Protein AF-A0A9W6ZAI2-F1 (afdb_monomer_lite)

Structure (mmCIF, N/CA/C/O backbone):
data_AF-A0A9W6ZAI2-F1
#
_entry.id   AF-A0A9W6ZAI2-F1
#
loop_
_atom_site.group_PDB
_atom_site.id
_atom_site.type_symbol
_atom_site.label_atom_id
_atom_site.label_alt_id
_atom_site.label_comp_id
_atom_site.label_asym_id
_atom_site.label_e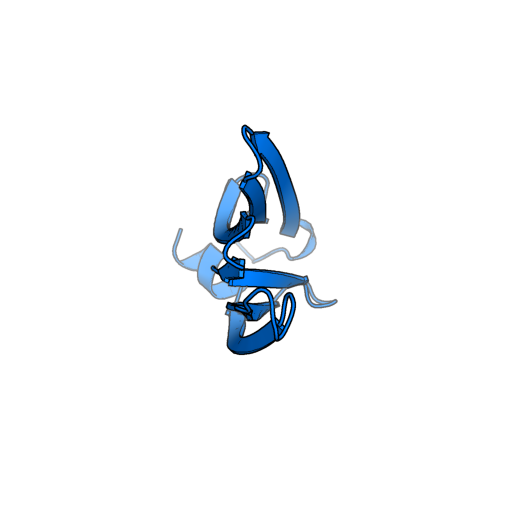ntity_id
_atom_site.label_seq_id
_atom_site.pdbx_PDB_ins_code
_atom_site.Cartn_x
_atom_site.Cartn_y
_atom_site.Cartn_z
_atom_site.occupancy
_atom_site.B_iso_or_equiv
_atom_site.auth_seq_id
_atom_site.auth_comp_id
_atom_site.auth_asym_id
_atom_site.auth_atom_id
_atom_site.pdbx_PDB_model_num
ATOM 1 N N . MET A 1 1 ? -9.659 3.306 28.723 1.00 61.62 1 MET A N 1
ATOM 2 C CA . MET A 1 1 ? -10.692 2.635 27.899 1.00 61.62 1 MET A CA 1
ATOM 3 C C . MET A 1 1 ? -10.082 1.360 27.342 1.00 61.62 1 MET A C 1
ATOM 5 O O . MET A 1 1 ? -8.885 1.370 27.091 1.00 61.62 1 MET A O 1
ATOM 9 N N . ALA A 1 2 ? -10.846 0.274 27.218 1.00 82.31 2 ALA A N 1
ATOM 10 C CA . ALA A 1 2 ? -10.352 -0.943 26.572 1.00 82.31 2 ALA A CA 1
ATOM 11 C C . ALA A 1 2 ? -10.258 -0.726 25.051 1.00 82.31 2 ALA A C 1
ATOM 13 O O . ALA A 1 2 ? -11.083 -0.006 24.489 1.00 82.31 2 ALA A O 1
ATOM 14 N N . PHE A 1 3 ? -9.252 -1.317 24.407 1.00 86.88 3 PHE A N 1
ATOM 15 C CA . PHE A 1 3 ? -9.112 -1.321 22.951 1.00 86.88 3 PHE A CA 1
ATOM 16 C C . PHE A 1 3 ? -10.234 -2.160 22.325 1.00 86.88 3 PHE A C 1
ATOM 18 O O . PHE A 1 3 ? -10.392 -3.327 22.690 1.00 86.88 3 PHE A O 1
ATOM 25 N N . ASP A 1 4 ? -10.997 -1.578 21.396 1.00 92.19 4 ASP A N 1
ATOM 26 C CA . ASP A 1 4 ? -12.044 -2.282 20.646 1.00 92.19 4 ASP A CA 1
ATOM 27 C C . ASP A 1 4 ? -11.660 -2.420 19.159 1.00 92.19 4 ASP A C 1
ATOM 29 O O . ASP A 1 4 ? -11.796 -1.462 18.390 1.00 92.19 4 ASP A O 1
ATOM 33 N N . PRO A 1 5 ? -11.211 -3.607 18.707 1.00 91.06 5 PRO A N 1
ATOM 34 C CA . PRO A 1 5 ? -10.830 -3.823 17.315 1.00 91.06 5 PRO A CA 1
ATOM 35 C C . PRO A 1 5 ? -11.969 -3.560 16.318 1.00 91.06 5 PRO A C 1
ATOM 37 O O . PRO A 1 5 ? -11.700 -3.278 15.150 1.00 91.06 5 PRO A O 1
ATOM 40 N N . ALA A 1 6 ? -13.240 -3.626 16.736 1.00 93.12 6 ALA A N 1
ATOM 41 C CA . ALA A 1 6 ? -14.373 -3.381 15.845 1.00 93.12 6 ALA A CA 1
ATOM 42 C C . ALA A 1 6 ? -14.350 -1.965 15.247 1.00 93.12 6 ALA A C 1
ATOM 44 O O . ALA A 1 6 ? -14.776 -1.788 14.106 1.00 93.12 6 ALA A O 1
ATOM 45 N N . LEU A 1 7 ? -13.768 -1.003 15.971 1.00 93.88 7 LEU A N 1
ATOM 46 C CA . LEU A 1 7 ? -13.655 0.405 15.586 1.00 93.88 7 LEU A CA 1
ATOM 47 C C . LEU A 1 7 ? -12.475 0.703 14.647 1.00 93.88 7 LEU A C 1
ATOM 49 O O . LEU A 1 7 ? -12.261 1.866 14.297 1.00 93.88 7 LEU A O 1
ATOM 53 N N . ILE A 1 8 ? -11.690 -0.317 14.274 1.00 96.25 8 ILE A N 1
ATOM 54 C CA . ILE A 1 8 ? -10.581 -0.191 13.327 1.00 96.25 8 ILE A CA 1
ATOM 55 C C . ILE A 1 8 ? -11.069 -0.351 11.891 1.00 96.25 8 ILE A C 1
ATOM 57 O O . ILE A 1 8 ? -11.702 -1.353 11.527 1.00 96.25 8 ILE A O 1
ATOM 61 N N . GLU A 1 9 ? -10.670 0.613 11.067 1.00 96.12 9 GLU A N 1
ATOM 62 C CA . GLU A 1 9 ? -10.865 0.615 9.622 1.00 96.12 9 GLU A CA 1
ATOM 63 C C . GLU A 1 9 ? -9.534 0.890 8.916 1.00 96.12 9 GLU A C 1
ATOM 65 O O . GLU A 1 9 ? -8.760 1.749 9.340 1.00 96.12 9 GLU A O 1
ATOM 70 N N . LEU A 1 10 ? -9.291 0.169 7.821 1.00 96.62 10 LEU A N 1
ATOM 71 C CA . LEU A 1 10 ? -8.216 0.444 6.873 1.00 96.62 10 LEU A CA 1
ATOM 72 C C . LEU A 1 10 ? -8.848 0.979 5.587 1.00 96.62 10 LEU A C 1
ATOM 74 O O . LEU A 1 10 ? -9.710 0.320 5.006 1.00 96.62 10 LEU A O 1
ATOM 78 N N . LYS A 1 11 ? -8.422 2.164 5.155 1.00 96.81 11 LYS A N 1
ATOM 79 C CA . LYS A 1 11 ? -8.896 2.838 3.940 1.00 96.81 11 LYS A CA 1
ATOM 80 C C . LYS A 1 11 ? -7.740 3.060 2.978 1.00 96.81 11 LYS A C 1
ATOM 82 O O . LYS A 1 11 ? -6.588 3.179 3.400 1.00 96.81 11 LYS A O 1
ATOM 87 N N . TRP A 1 12 ? -8.074 3.145 1.695 1.00 95.25 12 TRP A N 1
ATOM 88 C CA . TRP A 1 12 ? -7.129 3.493 0.643 1.00 95.25 12 TRP A CA 1
ATOM 89 C C . TRP A 1 12 ? -7.634 4.690 -0.146 1.00 95.25 12 TRP A C 1
ATOM 91 O O . TRP A 1 12 ? -8.803 4.746 -0.522 1.00 95.25 12 TRP A O 1
ATOM 101 N N . GLU A 1 13 ? -6.717 5.599 -0.436 1.00 96.69 13 GLU A N 1
ATOM 102 C CA . GLU A 1 13 ? -6.895 6.698 -1.375 1.00 96.69 13 GLU A CA 1
ATOM 103 C C . GLU A 1 13 ? -5.898 6.485 -2.512 1.00 96.69 13 GLU A C 1
ATOM 105 O O . GLU A 1 13 ? -4.725 6.192 -2.264 1.00 96.69 13 GLU A O 1
ATOM 110 N N . ASN A 1 14 ? -6.363 6.600 -3.754 1.00 95.25 14 ASN A N 1
ATOM 111 C CA . ASN A 1 14 ? -5.516 6.480 -4.933 1.00 95.25 14 ASN A CA 1
ATOM 112 C C . ASN A 1 14 ? -5.764 7.679 -5.841 1.00 95.25 14 ASN A C 1
ATOM 114 O O . ASN A 1 14 ? -6.910 8.091 -6.028 1.00 95.25 14 ASN A O 1
ATOM 118 N N . HIS A 1 15 ? -4.692 8.205 -6.415 1.00 94.44 15 HIS A N 1
ATOM 119 C CA . HIS A 1 15 ? -4.740 9.263 -7.408 1.00 94.44 15 HIS A CA 1
ATOM 120 C C . HIS A 1 15 ? -3.715 8.961 -8.494 1.00 94.44 15 HIS A C 1
ATOM 122 O O . HIS A 1 15 ? -2.636 8.456 -8.195 1.00 94.44 15 HIS A O 1
ATOM 128 N N . SER A 1 16 ? -4.050 9.250 -9.743 1.00 94.00 16 SER A N 1
ATOM 129 C CA . SER A 1 16 ? -3.117 9.110 -10.853 1.00 94.00 16 SER A CA 1
ATOM 130 C C . SER A 1 16 ? -3.332 10.218 -11.861 1.00 94.00 16 SER A C 1
ATOM 132 O O . SER A 1 16 ? -4.479 10.586 -12.130 1.00 94.00 16 S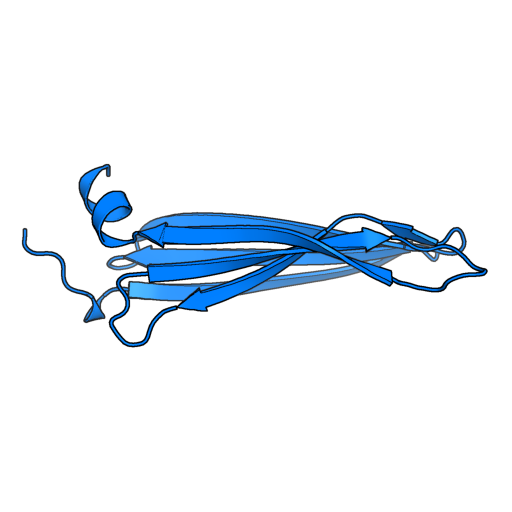ER A O 1
ATOM 134 N N . GLU A 1 17 ? -2.243 10.671 -12.455 1.00 96.19 17 GLU A N 1
ATOM 135 C CA . GLU A 1 17 ? -2.215 11.750 -13.428 1.00 96.19 17 GLU A CA 1
ATOM 136 C C . GLU A 1 17 ? -1.430 11.306 -14.664 1.00 96.19 17 GLU A C 1
ATOM 138 O O . GLU A 1 17 ? -0.486 10.523 -14.568 1.00 96.19 17 GLU A O 1
ATOM 143 N N . ASN A 1 18 ? -1.872 11.766 -15.833 1.00 93.69 18 ASN A N 1
ATOM 144 C CA . ASN A 1 18 ? -1.113 11.670 -17.073 1.00 93.69 18 ASN A CA 1
ATOM 145 C C . ASN A 1 18 ? -0.934 13.096 -17.579 1.00 93.69 18 ASN A C 1
ATOM 147 O O . ASN A 1 18 ? -1.944 13.750 -17.849 1.00 93.69 18 ASN A O 1
ATOM 151 N N . ASP A 1 19 ? 0.305 13.545 -17.738 1.00 92.38 19 ASP A N 1
ATOM 152 C CA . ASP A 1 19 ? 0.602 14.870 -18.276 1.00 92.38 19 ASP A CA 1
ATOM 153 C C . ASP A 1 19 ? 1.870 14.837 -19.131 1.00 92.38 19 ASP A C 1
ATOM 155 O O . ASP A 1 19 ? 2.854 14.216 -18.761 1.00 92.38 19 ASP A O 1
ATOM 159 N N . GLU A 1 20 ? 1.819 15.436 -20.320 1.00 91.31 20 GLU A N 1
ATOM 160 C CA . GLU A 1 20 ? 2.939 15.555 -21.277 1.00 91.31 20 GLU A CA 1
ATOM 161 C C . GLU A 1 20 ? 3.811 14.292 -21.529 1.00 91.31 20 GLU A C 1
ATOM 163 O O . GLU A 1 20 ? 4.949 14.389 -21.985 1.00 91.31 20 GLU A O 1
ATOM 168 N N . GLY A 1 21 ? 3.271 13.082 -21.330 1.00 88.06 21 GLY A N 1
ATOM 169 C CA . GLY A 1 21 ? 4.009 11.818 -21.503 1.00 88.06 21 GLY A CA 1
ATOM 170 C C . GLY A 1 21 ? 4.650 11.270 -20.223 1.00 88.06 21 GLY A C 1
ATOM 171 O O . GLY A 1 21 ? 5.287 10.213 -20.270 1.00 88.06 21 GLY A O 1
ATOM 172 N N . ASP A 1 22 ? 4.423 11.945 -19.101 1.00 93.00 22 ASP A N 1
ATOM 173 C CA . ASP A 1 22 ? 4.657 11.466 -17.750 1.00 93.00 22 ASP A CA 1
ATOM 174 C C . ASP A 1 22 ? 3.358 10.861 -17.180 1.00 93.00 22 ASP A C 1
ATOM 176 O O . ASP A 1 22 ? 2.242 11.332 -17.421 1.00 93.00 22 ASP A O 1
ATOM 180 N N . PHE A 1 23 ? 3.506 9.770 -16.434 1.00 95.19 23 PHE A N 1
ATOM 181 C CA . PHE A 1 23 ? 2.442 9.127 -15.676 1.00 95.19 23 PHE A CA 1
ATOM 182 C C . PHE A 1 23 ? 2.848 9.021 -14.215 1.00 95.19 23 PHE A C 1
ATOM 184 O O . PHE A 1 23 ? 3.838 8.361 -13.886 1.00 95.19 23 PHE A O 1
ATOM 191 N N . ASP A 1 24 ? 2.015 9.582 -13.350 1.00 96.31 24 ASP A N 1
ATOM 192 C CA . ASP A 1 24 ? 2.203 9.572 -11.911 1.00 96.31 24 ASP A CA 1
ATOM 193 C C . ASP A 1 24 ? 1.079 8.794 -11.233 1.00 96.31 24 ASP A C 1
ATOM 195 O O . ASP A 1 24 ? -0.097 8.902 -11.577 1.00 96.31 24 ASP A O 1
ATOM 199 N N . SER A 1 25 ? 1.441 7.996 -10.234 1.00 96.94 25 SER A N 1
ATOM 200 C CA . SER A 1 25 ? 0.516 7.210 -9.425 1.00 96.94 25 SER A CA 1
ATOM 201 C C . SER A 1 25 ? 0.852 7.382 -7.954 1.00 96.94 25 SER A C 1
ATOM 203 O O . SER A 1 25 ? 1.980 7.145 -7.523 1.00 96.94 25 SER A O 1
ATOM 205 N N . TYR A 1 26 ? -0.151 7.761 -7.175 1.00 97.44 26 TYR A N 1
ATOM 206 C CA . TYR A 1 26 ? -0.083 7.996 -5.744 1.00 97.44 26 TYR A CA 1
ATOM 207 C C . TYR A 1 26 ? -1.047 7.056 -5.039 1.00 97.44 26 TYR A C 1
ATOM 209 O O . TYR A 1 26 ? -2.218 6.933 -5.407 1.00 97.44 26 TYR A O 1
ATOM 217 N N . ARG A 1 27 ? -0.568 6.435 -3.965 1.00 97.38 27 ARG A N 1
ATOM 218 C CA . ARG A 1 27 ? -1.381 5.591 -3.095 1.00 97.38 27 ARG A CA 1
ATOM 219 C C . ARG A 1 27 ? -1.154 5.980 -1.653 1.00 97.38 27 ARG A C 1
ATOM 221 O O . ARG A 1 27 ? -0.013 6.113 -1.220 1.00 97.38 27 ARG A O 1
ATOM 228 N N . THR A 1 28 ? -2.239 6.082 -0.899 1.00 98.19 28 THR A N 1
ATOM 229 C CA . THR A 1 28 ? -2.211 6.331 0.539 1.00 98.19 28 THR A CA 1
ATOM 230 C C . THR A 1 28 ? -3.065 5.298 1.267 1.00 98.19 28 THR A C 1
ATOM 232 O O . THR A 1 28 ? -4.227 5.095 0.926 1.00 98.19 28 THR A O 1
ATOM 235 N N . SER A 1 29 ? -2.489 4.635 2.268 1.00 97.94 29 SER A N 1
ATOM 236 C CA . SER A 1 29 ? -3.198 3.763 3.208 1.00 97.94 29 SER A CA 1
ATOM 237 C C . SER A 1 29 ? -3.375 4.483 4.539 1.00 97.94 29 SER A C 1
ATOM 239 O O . SER A 1 29 ? -2.411 5.028 5.079 1.00 97.94 29 SER A O 1
ATOM 241 N N . ILE A 1 30 ? -4.591 4.463 5.079 1.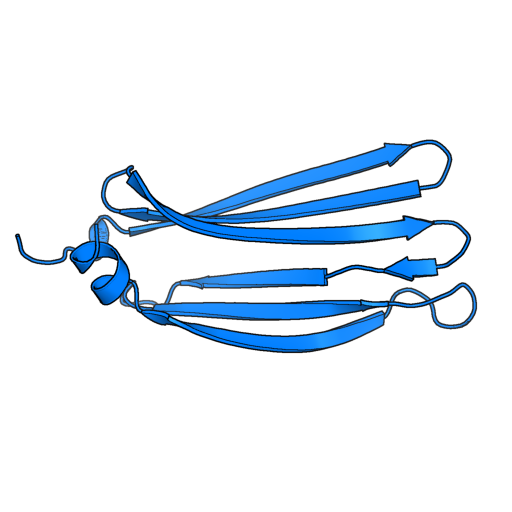00 97.81 30 ILE A N 1
ATOM 242 C CA . ILE A 1 30 ? -4.955 5.164 6.316 1.00 97.81 30 ILE A CA 1
ATOM 243 C C . ILE A 1 30 ? -5.621 4.174 7.263 1.00 97.81 30 ILE A C 1
ATOM 245 O O . ILE A 1 30 ? -6.571 3.492 6.878 1.00 97.81 30 ILE A O 1
ATOM 249 N N . ILE A 1 31 ? -5.143 4.114 8.505 1.00 96.62 31 ILE A N 1
ATOM 250 C CA . ILE A 1 31 ? -5.817 3.392 9.585 1.00 96.62 31 ILE A CA 1
ATOM 251 C C . ILE A 1 31 ? -6.529 4.414 10.459 1.00 96.62 31 ILE A C 1
ATOM 253 O O . ILE A 1 31 ? -5.912 5.354 10.972 1.00 96.62 31 ILE A O 1
ATOM 257 N N . THR A 1 32 ? -7.820 4.190 10.676 1.00 95.69 32 THR A N 1
ATOM 258 C CA . THR A 1 32 ? -8.616 4.971 11.619 1.00 95.69 32 THR A CA 1
ATOM 259 C C . 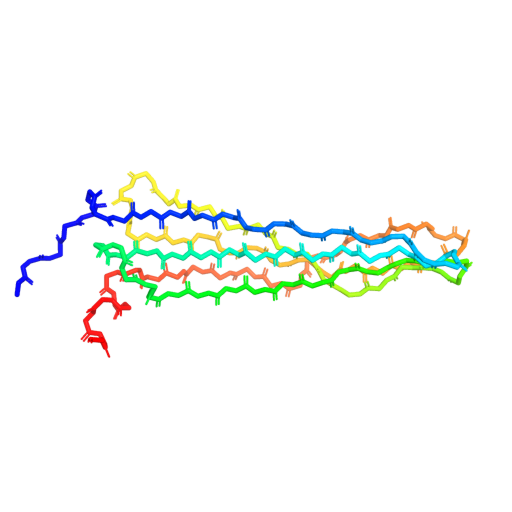THR A 1 32 ? -9.084 4.116 12.789 1.00 95.69 32 THR A C 1
ATOM 261 O O . THR A 1 32 ? -9.453 2.959 12.595 1.00 95.69 32 THR A O 1
ATOM 264 N N . TYR A 1 33 ? -9.117 4.706 13.983 1.00 94.50 33 TYR A N 1
ATOM 265 C CA . TYR A 1 33 ? -9.767 4.160 15.174 1.00 94.50 33 TYR A CA 1
ATOM 266 C C . TYR A 1 33 ? -10.860 5.124 15.619 1.00 94.50 33 TYR A C 1
ATOM 268 O O . TYR A 1 33 ? -10.567 6.283 15.916 1.00 94.50 33 TYR A O 1
ATOM 276 N N . ASN A 1 34 ? -12.114 4.664 15.641 1.00 93.50 34 ASN A N 1
ATOM 277 C CA . ASN A 1 34 ? -13.265 5.507 15.989 1.00 93.50 34 ASN A CA 1
ATOM 278 C C . ASN A 1 34 ? -13.295 6.816 15.164 1.00 93.50 34 ASN A C 1
ATOM 280 O O . ASN A 1 34 ? -13.361 7.918 15.708 1.00 93.50 34 ASN A O 1
ATOM 284 N N . SER A 1 35 ? -13.139 6.685 13.842 1.00 92.62 35 SER A N 1
ATOM 285 C CA . SER A 1 35 ? -13.075 7.789 12.866 1.00 92.62 35 SER A CA 1
ATOM 286 C C . SER A 1 35 ? -11.904 8.775 13.012 1.00 92.62 35 SER A C 1
ATOM 288 O O . SER A 1 35 ? -11.814 9.720 12.231 1.00 92.62 35 SER A O 1
ATOM 290 N N . LYS A 1 36 ? -10.974 8.562 13.952 1.00 92.94 36 LYS A N 1
ATOM 291 C CA . LYS A 1 36 ? -9.732 9.339 14.075 1.00 92.94 36 LYS A CA 1
ATOM 292 C C . LYS A 1 36 ? -8.602 8.624 13.341 1.00 92.94 36 LYS A C 1
ATOM 294 O O . LYS A 1 36 ? -8.377 7.438 13.570 1.00 92.94 36 LYS A O 1
ATOM 299 N N . GLU A 1 37 ? -7.877 9.338 12.486 1.00 95.31 37 GLU A N 1
ATOM 300 C CA . GLU A 1 37 ? -6.641 8.831 11.884 1.00 95.31 37 GLU A CA 1
ATOM 301 C C . GLU A 1 37 ? -5.600 8.559 12.977 1.00 95.31 37 GLU A C 1
ATOM 303 O O . GLU A 1 37 ? -5.284 9.437 13.779 1.00 95.31 37 GLU A O 1
ATOM 308 N N . ILE A 1 38 ? -5.090 7.328 13.013 1.00 95.19 38 ILE A N 1
ATOM 309 C CA . ILE A 1 38 ? -4.033 6.906 13.946 1.00 95.19 38 ILE A CA 1
ATOM 310 C C . ILE A 1 38 ? -2.749 6.501 13.225 1.00 95.19 38 ILE A C 1
ATOM 312 O O . ILE A 1 38 ? -1.705 6.360 13.859 1.00 95.19 38 ILE A O 1
ATOM 316 N N . TRP A 1 39 ? -2.820 6.296 11.908 1.00 96.12 39 TRP A N 1
ATOM 317 C CA . TRP A 1 39 ? -1.668 5.997 11.072 1.00 96.12 39 TRP A CA 1
ATOM 318 C C . TRP A 1 39 ? -1.965 6.268 9.599 1.00 96.12 39 TRP A C 1
ATOM 320 O O . TRP A 1 39 ? -3.082 6.043 9.126 1.00 96.12 39 TRP A O 1
ATOM 330 N N . ARG A 1 40 ? -0.926 6.689 8.877 1.00 96.94 40 ARG A N 1
ATOM 331 C CA . ARG A 1 40 ? -0.942 6.979 7.445 1.00 96.94 40 ARG A CA 1
ATOM 332 C C . ARG A 1 40 ? 0.375 6.546 6.814 1.00 96.94 40 ARG A C 1
ATOM 334 O O . ARG A 1 40 ? 1.442 6.749 7.394 1.00 96.94 40 ARG A O 1
ATOM 341 N N . HIS A 1 41 ? 0.299 6.003 5.607 1.00 97.69 41 HIS A N 1
ATOM 342 C CA . HIS A 1 41 ? 1.464 5.765 4.765 1.00 97.69 41 HIS A CA 1
ATOM 343 C C . HIS A 1 41 ? 1.137 6.039 3.306 1.00 97.69 41 HIS A C 1
ATOM 345 O O . HIS A 1 41 ? 0.110 5.587 2.802 1.00 97.69 41 HIS A O 1
ATOM 351 N N . SER A 1 42 ? 2.033 6.755 2.640 1.00 97.88 42 SER A N 1
ATOM 352 C CA . SER A 1 42 ? 1.867 7.183 1.258 1.00 97.88 42 SER A CA 1
ATOM 353 C C . SER A 1 42 ? 3.094 6.803 0.446 1.00 97.88 42 SER A C 1
ATOM 355 O O . SER A 1 42 ? 4.222 6.946 0.916 1.00 97.88 42 SER A O 1
ATOM 357 N N . THR A 1 43 ? 2.864 6.341 -0.776 1.00 98.12 43 THR A N 1
ATOM 358 C CA . THR A 1 43 ? 3.909 6.085 -1.769 1.00 98.12 43 THR A CA 1
ATOM 359 C C . THR A 1 43 ? 3.497 6.682 -3.101 1.00 98.12 43 THR A C 1
ATOM 361 O O . THR A 1 43 ? 2.302 6.788 -3.394 1.00 98.12 43 THR A O 1
ATOM 364 N N . SER A 1 44 ? 4.485 7.018 -3.920 1.00 97.81 44 SER A N 1
ATOM 365 C CA . SER A 1 44 ? 4.278 7.412 -5.305 1.00 97.81 44 SER A CA 1
ATOM 366 C C . SER A 1 44 ? 5.202 6.637 -6.229 1.00 97.81 44 SER A C 1
ATOM 368 O O . SER A 1 44 ? 6.351 6.343 -5.884 1.00 97.81 44 SER A O 1
ATOM 370 N N . SER A 1 45 ? 4.694 6.323 -7.412 1.00 97.88 45 SER A N 1
ATOM 371 C CA . SER A 1 45 ? 5.466 5.760 -8.508 1.00 97.88 45 SER A CA 1
ATOM 372 C C . SER A 1 45 ? 5.191 6.545 -9.774 1.00 97.88 45 SER A C 1
ATOM 374 O O . SER A 1 45 ? 4.063 6.977 -9.996 1.00 97.88 45 SER A O 1
ATOM 376 N N . HIS A 1 46 ? 6.210 6.655 -10.603 1.00 97.38 46 HIS A N 1
ATOM 377 C CA . HIS A 1 46 ? 6.244 7.537 -11.752 1.00 97.38 46 HIS A CA 1
ATOM 378 C C . HIS A 1 46 ? 6.753 6.750 -12.955 1.00 97.38 46 HIS A C 1
ATOM 380 O O . HIS A 1 46 ? 7.499 5.775 -12.791 1.00 97.38 46 HIS A O 1
ATOM 386 N N . SER A 1 47 ? 6.367 7.152 -14.157 1.00 96.75 47 SER A N 1
ATOM 387 C CA . SER A 1 47 ? 6.955 6.627 -15.383 1.00 96.75 47 SER A CA 1
ATOM 388 C C . SER A 1 47 ? 6.834 7.590 -16.546 1.00 96.75 47 SER A C 1
ATOM 390 O O . SER A 1 47 ? 5.818 8.260 -16.676 1.00 96.75 47 SER A O 1
ATOM 392 N N . ASN A 1 48 ? 7.823 7.579 -17.430 1.00 95.44 48 ASN A N 1
ATOM 393 C CA . ASN A 1 48 ? 7.806 8.321 -18.680 1.00 95.44 48 ASN A CA 1
ATOM 394 C C . ASN A 1 48 ? 8.646 7.636 -19.761 1.00 95.44 48 ASN A C 1
ATOM 396 O O . ASN A 1 48 ? 9.025 6.471 -19.624 1.00 95.44 48 ASN A O 1
ATOM 400 N N . ILE A 1 49 ? 8.964 8.361 -20.840 1.00 94.69 49 ILE A N 1
ATOM 401 C CA . ILE A 1 49 ? 9.781 7.840 -21.946 1.00 94.69 49 ILE A CA 1
ATOM 402 C C . ILE A 1 49 ? 11.166 7.337 -21.503 1.00 94.69 49 ILE A C 1
ATOM 404 O O . ILE A 1 49 ? 11.752 6.500 -22.182 1.00 94.69 49 ILE A O 1
ATOM 408 N N . GLY A 1 50 ? 11.698 7.829 -20.381 1.00 93.25 50 GLY A N 1
ATOM 409 C CA . GLY A 1 50 ? 12.991 7.420 -19.838 1.00 93.25 50 GLY A CA 1
ATOM 410 C C . GLY A 1 50 ? 12.941 6.161 -18.972 1.00 93.25 50 GLY A C 1
ATOM 411 O O . GLY A 1 50 ? 13.971 5.510 -18.805 1.00 93.25 50 GLY A O 1
ATOM 412 N N . GLY A 1 51 ? 11.775 5.791 -18.438 1.00 96.19 51 GLY A N 1
ATOM 413 C CA . GLY A 1 51 ? 11.653 4.661 -17.522 1.00 96.19 51 GLY A CA 1
ATOM 414 C C . GLY A 1 51 ? 10.636 4.870 -16.411 1.00 96.19 51 GLY A C 1
ATOM 415 O O . GLY A 1 51 ? 9.751 5.709 -16.522 1.00 96.19 51 GLY A O 1
ATOM 416 N N . ALA A 1 52 ? 10.764 4.095 -15.335 1.00 97.75 52 ALA A N 1
ATOM 417 C CA . ALA A 1 52 ? 9.902 4.160 -14.157 1.00 97.75 52 ALA A CA 1
ATOM 418 C C . ALA A 1 52 ? 10.728 4.286 -12.871 1.00 97.75 52 ALA A C 1
ATOM 420 O O . ALA A 1 52 ? 11.830 3.748 -12.780 1.00 97.75 52 ALA A O 1
ATOM 421 N N . TRP A 1 53 ? 10.198 4.982 -11.865 1.00 97.75 53 TRP A N 1
ATOM 422 C CA . TRP A 1 53 ? 10.854 5.156 -10.564 1.00 97.75 53 TRP A CA 1
ATOM 423 C C . TRP A 1 53 ? 9.844 5.348 -9.425 1.00 97.75 53 TRP A C 1
ATOM 425 O O . TRP A 1 53 ? 8.656 5.576 -9.650 1.00 97.75 53 TRP A O 1
ATOM 435 N N . GLY A 1 54 ? 10.320 5.270 -8.181 1.00 97.88 54 GLY A N 1
ATOM 436 C CA . GLY A 1 54 ? 9.531 5.528 -6.975 1.00 97.88 54 GLY A CA 1
ATOM 437 C C . GLY A 1 54 ? 9.278 4.268 -6.154 1.00 97.88 54 GLY A C 1
ATOM 438 O O . GLY A 1 54 ? 10.141 3.398 -6.044 1.00 97.88 54 GLY A O 1
ATOM 439 N N . SER A 1 55 ? 8.104 4.179 -5.535 1.00 98.19 55 SER A N 1
ATOM 440 C CA . SER A 1 55 ? 7.710 3.050 -4.694 1.00 98.19 55 SER A CA 1
ATOM 441 C C . SER A 1 55 ? 6.205 2.814 -4.721 1.00 98.19 55 SER A C 1
ATOM 443 O O . SER A 1 55 ? 5.403 3.716 -4.962 1.00 98.19 55 SER A O 1
ATOM 445 N N . GLU A 1 56 ? 5.816 1.586 -4.424 1.00 97.81 56 GLU A N 1
ATOM 446 C CA . GLU A 1 56 ? 4.432 1.199 -4.192 1.00 97.81 56 GLU A CA 1
ATOM 447 C C . GLU A 1 56 ? 4.329 0.477 -2.860 1.00 97.81 56 GLU A C 1
ATOM 449 O O . GLU A 1 56 ? 5.303 -0.094 -2.365 1.00 97.81 56 GLU A O 1
ATOM 454 N N . HIS A 1 57 ? 3.129 0.449 -2.289 1.00 98.19 57 HIS A N 1
ATOM 455 C CA . HIS A 1 57 ? 2.881 -0.354 -1.106 1.00 98.19 57 HIS A CA 1
ATOM 456 C C . HIS A 1 57 ? 1.532 -1.064 -1.136 1.00 98.19 57 HIS A C 1
ATOM 458 O O . HIS A 1 57 ? 0.578 -0.657 -1.807 1.00 98.19 57 HIS A O 1
ATOM 464 N N . THR A 1 58 ? 1.447 -2.106 -0.317 1.00 97.50 58 THR A N 1
ATOM 465 C CA . THR A 1 58 ? 0.203 -2.759 0.082 1.00 97.50 58 THR A CA 1
ATOM 466 C C . THR A 1 58 ? 0.120 -2.782 1.599 1.00 97.50 58 THR A C 1
ATOM 468 O O . THR A 1 58 ? 1.087 -3.154 2.265 1.00 97.50 58 THR A O 1
ATOM 471 N N . ALA A 1 59 ? -1.039 -2.425 2.141 1.00 97.56 59 ALA A N 1
ATOM 472 C CA . ALA A 1 59 ? -1.352 -2.569 3.556 1.00 97.56 59 ALA A CA 1
ATOM 473 C C . ALA A 1 59 ? -2.486 -3.584 3.711 1.00 97.56 59 ALA A C 1
ATOM 475 O O . ALA A 1 59 ? -3.529 -3.442 3.068 1.00 97.56 59 ALA A O 1
ATOM 476 N N . VAL A 1 60 ? -2.283 -4.595 4.554 1.00 97.31 60 VAL A N 1
ATOM 477 C CA . VAL A 1 60 ? -3.273 -5.643 4.828 1.00 97.31 60 VAL A CA 1
ATOM 478 C C . VAL A 1 60 ? -3.543 -5.698 6.323 1.00 97.31 60 VAL A C 1
ATOM 480 O O . VAL A 1 60 ? -2.630 -5.916 7.118 1.00 97.31 60 VAL A O 1
ATOM 483 N N . LEU A 1 61 ? -4.804 -5.496 6.701 1.00 96.38 61 LEU A N 1
ATOM 484 C CA . LEU A 1 61 ? -5.268 -5.612 8.080 1.00 96.38 61 LEU A CA 1
ATOM 485 C C . LEU A 1 61 ? -5.431 -7.092 8.451 1.00 96.38 61 LEU A C 1
ATOM 487 O O . LEU A 1 61 ? -6.034 -7.860 7.700 1.00 96.38 61 LEU A O 1
ATOM 491 N N . SER A 1 62 ? -4.901 -7.496 9.605 1.00 96.44 62 SER A N 1
ATOM 492 C CA . SER A 1 62 ? -5.086 -8.848 10.135 1.00 96.44 62 SER A CA 1
ATOM 493 C C . SER A 1 62 ? -6.552 -9.120 10.492 1.00 96.44 62 SER A C 1
ATOM 495 O O . SER A 1 62 ? -7.322 -8.204 10.775 1.00 96.44 62 SER A O 1
ATOM 497 N N . ALA A 1 63 ? -6.944 -10.398 10.527 1.00 94.56 63 ALA A N 1
ATOM 498 C CA . ALA A 1 63 ? -8.324 -10.797 10.827 1.00 94.56 63 ALA A CA 1
ATOM 499 C C . ALA A 1 63 ? -8.804 -10.340 12.219 1.00 94.56 63 ALA A C 1
ATOM 501 O O . ALA A 1 63 ? -9.974 -10.016 12.396 1.00 94.56 63 ALA A O 1
ATOM 502 N N . ASP A 1 64 ? -7.895 -10.272 13.195 1.00 94.31 64 ASP A N 1
ATOM 503 C CA . ASP A 1 64 ? -8.168 -9.765 14.545 1.00 94.31 64 ASP A CA 1
ATOM 504 C C . ASP A 1 64 ? -8.115 -8.229 14.648 1.00 94.31 64 ASP A C 1
ATOM 506 O O . ASP A 1 64 ? -8.333 -7.679 15.728 1.00 94.31 64 ASP A O 1
ATOM 510 N N . LYS A 1 65 ? -7.813 -7.543 13.537 1.00 94.19 65 LYS A N 1
ATOM 511 C CA . LYS A 1 65 ? -7.647 -6.091 13.420 1.00 94.19 65 LYS A CA 1
ATOM 512 C C . LYS A 1 65 ? -6.640 -5.484 14.406 1.00 94.19 65 LYS A C 1
ATOM 514 O O . LYS A 1 65 ? -6.753 -4.312 14.762 1.00 94.19 65 LYS A O 1
ATOM 519 N N . LYS A 1 66 ? -5.647 -6.256 14.856 1.00 93.44 66 LYS A N 1
ATOM 520 C CA . LYS A 1 66 ? -4.588 -5.773 15.761 1.00 93.44 66 LYS A CA 1
ATOM 521 C C . LYS A 1 66 ? -3.312 -5.380 15.038 1.00 93.44 66 LYS A C 1
ATOM 523 O O . LYS A 1 66 ? -2.525 -4.597 15.573 1.00 93.44 66 LYS A O 1
ATOM 528 N N . LEU A 1 67 ? -3.092 -5.933 13.850 1.00 95.75 67 LEU A N 1
ATOM 529 C CA . LEU A 1 67 ? -1.863 -5.774 13.091 1.00 95.75 67 LEU A CA 1
ATOM 530 C C . LEU A 1 67 ? -2.165 -5.310 11.668 1.00 95.75 67 LEU A C 1
ATOM 532 O O . LEU A 1 67 ? -3.145 -5.733 11.058 1.00 95.75 67 LEU A O 1
ATOM 536 N N . VAL A 1 68 ? -1.275 -4.494 11.111 1.00 97.38 68 VAL A N 1
ATOM 537 C CA . VAL A 1 68 ? -1.208 -4.270 9.663 1.00 97.38 68 VAL A CA 1
ATOM 538 C C . VAL A 1 68 ? 0.119 -4.780 9.140 1.00 97.38 68 VAL A C 1
ATOM 540 O O . VAL A 1 68 ? 1.173 -4.399 9.648 1.00 97.38 68 VAL A O 1
ATOM 543 N N . LEU A 1 69 ? 0.061 -5.621 8.111 1.00 97.94 69 LEU A N 1
ATOM 544 C CA . LEU A 1 69 ? 1.222 -5.967 7.307 1.00 97.94 69 LEU A CA 1
ATOM 545 C C . LEU A 1 69 ? 1.365 -4.928 6.195 1.00 97.94 69 LEU A C 1
ATOM 547 O O . LEU A 1 69 ? 0.547 -4.876 5.275 1.00 97.94 69 LEU A O 1
ATOM 551 N N . LEU A 1 70 ? 2.398 -4.100 6.300 1.00 97.94 70 LEU A N 1
ATOM 552 C CA . LEU A 1 70 ? 2.817 -3.168 5.265 1.00 97.94 70 LEU A CA 1
ATOM 553 C C . LEU A 1 70 ? 3.939 -3.812 4.454 1.00 97.94 70 LEU A C 1
ATOM 555 O O . LEU A 1 70 ? 4.969 -4.185 5.010 1.00 97.94 70 LEU A O 1
ATOM 559 N N . THR A 1 71 ? 3.758 -3.903 3.143 1.00 98.38 71 THR A N 1
ATOM 560 C CA . THR A 1 71 ? 4.810 -4.305 2.201 1.00 98.38 71 THR A CA 1
ATOM 561 C C . THR A 1 71 ? 5.058 -3.151 1.248 1.00 98.38 71 THR A C 1
ATOM 563 O O . THR A 1 71 ? 4.097 -2.623 0.691 1.00 98.38 71 THR A O 1
ATOM 566 N N . VAL A 1 72 ? 6.320 -2.762 1.079 1.00 98.19 72 VAL A N 1
ATOM 567 C CA . VAL A 1 72 ? 6.754 -1.703 0.164 1.00 98.19 72 VAL A CA 1
ATOM 568 C C . VAL A 1 72 ? 7.686 -2.315 -0.872 1.00 98.19 72 VAL A C 1
ATOM 570 O O . VAL A 1 72 ? 8.617 -3.055 -0.534 1.00 98.19 72 VAL A O 1
ATOM 573 N N . VAL A 1 73 ? 7.441 -1.987 -2.133 1.00 98.44 73 VAL A N 1
ATOM 574 C CA . VAL A 1 73 ? 8.309 -2.345 -3.250 1.00 98.44 73 VAL A CA 1
ATOM 575 C C . VAL A 1 73 ? 8.864 -1.076 -3.880 1.00 98.44 73 VAL A C 1
ATOM 577 O O . VAL A 1 73 ? 8.147 -0.087 -4.036 1.00 98.44 73 VAL A O 1
ATOM 580 N N . ALA A 1 74 ? 10.140 -1.106 -4.242 1.00 98.38 74 ALA A N 1
ATOM 581 C CA . ALA A 1 74 ? 10.730 -0.078 -5.079 1.00 98.38 74 ALA A CA 1
ATOM 582 C C . ALA A 1 74 ? 10.266 -0.304 -6.518 1.00 98.38 74 ALA A C 1
ATOM 584 O O . ALA A 1 74 ? 10.217 -1.443 -6.986 1.00 98.38 74 ALA A O 1
ATOM 585 N N . VAL A 1 75 ? 9.937 0.780 -7.210 1.00 98.19 75 VAL A N 1
ATOM 586 C CA . VAL A 1 75 ? 9.652 0.789 -8.643 1.00 98.19 75 VAL A CA 1
ATOM 587 C C . VAL A 1 75 ? 10.890 1.315 -9.349 1.00 98.19 75 VAL A C 1
ATOM 589 O O . VAL A 1 75 ? 11.442 2.345 -8.962 1.00 98.19 75 VAL A O 1
ATOM 592 N N . SER A 1 76 ? 11.323 0.612 -10.384 1.00 97.94 76 SER A N 1
ATOM 593 C CA . SER A 1 76 ? 12.432 1.018 -11.240 1.00 97.94 76 SER A CA 1
ATOM 594 C C . SER A 1 76 ? 12.195 0.556 -12.677 1.00 97.94 76 SER A C 1
ATOM 596 O O . SER A 1 76 ? 11.163 -0.047 -12.983 1.00 97.94 76 SER A O 1
ATOM 598 N N . GLY A 1 77 ? 13.146 0.840 -13.561 1.00 97.19 77 GLY A N 1
ATOM 599 C CA . GLY A 1 77 ? 13.131 0.355 -14.933 1.00 97.19 77 GLY A CA 1
ATOM 600 C C . GLY A 1 77 ? 13.391 1.450 -15.950 1.00 97.19 77 GLY A C 1
ATOM 601 O O . GLY A 1 77 ? 13.262 2.634 -15.654 1.00 97.19 77 GLY A O 1
ATOM 602 N N . ASP A 1 78 ? 13.739 1.037 -17.157 1.00 96.19 78 ASP A N 1
ATOM 603 C CA . ASP A 1 78 ? 14.002 1.895 -18.309 1.00 96.19 78 ASP A CA 1
ATOM 604 C C . ASP A 1 78 ? 13.382 1.295 -19.578 1.00 96.19 78 ASP A C 1
ATOM 606 O O . ASP A 1 78 ? 12.701 0.269 -19.542 1.00 96.19 78 ASP A O 1
ATOM 610 N N . VAL A 1 79 ? 13.631 1.918 -20.728 1.00 93.19 79 VAL A N 1
ATOM 611 C CA . VAL A 1 79 ? 13.124 1.451 -22.029 1.00 93.19 79 VAL A CA 1
ATOM 612 C C . VAL A 1 79 ? 13.572 0.035 -22.413 1.00 93.19 79 VAL A C 1
ATOM 614 O O . VAL A 1 79 ? 12.930 -0.598 -23.247 1.00 93.19 79 VAL A O 1
ATOM 617 N N . SER A 1 80 ? 14.666 -0.469 -21.838 1.00 95.12 80 SER A N 1
ATOM 618 C CA . SER A 1 80 ? 15.199 -1.803 -22.131 1.00 95.12 80 SER A CA 1
ATOM 619 C C . SER A 1 80 ? 14.649 -2.878 -21.196 1.00 95.12 80 SER A C 1
ATOM 621 O O . SER A 1 80 ? 14.486 -4.029 -21.596 1.00 95.12 80 SER A O 1
ATOM 623 N N . THR A 1 81 ? 14.346 -2.497 -19.957 1.00 95.00 81 THR A N 1
ATOM 624 C CA . THR A 1 81 ? 13.919 -3.405 -18.886 1.00 95.00 81 THR A CA 1
ATOM 625 C C . THR A 1 81 ? 12.414 -3.370 -18.633 1.00 95.00 81 THR A C 1
ATOM 627 O O . THR A 1 81 ? 11.866 -4.325 -18.083 1.00 95.00 81 THR A O 1
ATOM 630 N N . GLY A 1 82 ? 11.729 -2.308 -19.067 1.00 93.88 82 GLY A N 1
ATOM 631 C CA . GLY A 1 82 ? 10.350 -2.025 -18.682 1.00 93.88 82 GLY A CA 1
ATOM 632 C C . GLY A 1 82 ? 10.229 -1.724 -17.186 1.00 93.88 82 GLY A C 1
ATOM 633 O O . GLY A 1 82 ? 11.220 -1.656 -16.467 1.00 93.88 82 GLY A O 1
ATOM 634 N N . ARG A 1 83 ? 8.998 -1.54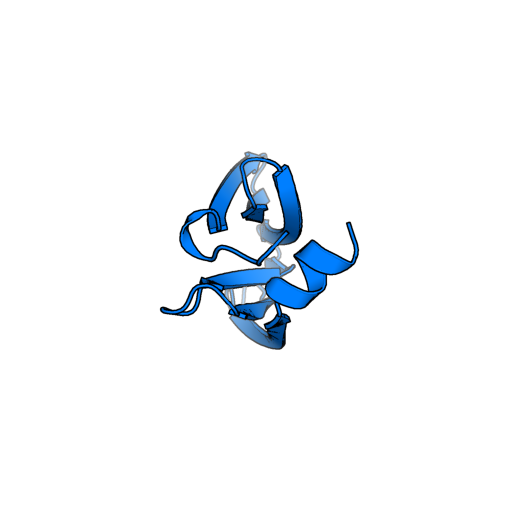7 -16.694 1.00 95.69 83 ARG A N 1
ATOM 635 C CA . ARG A 1 83 ? 8.742 -1.350 -15.258 1.00 95.69 83 ARG A CA 1
ATOM 636 C C . ARG A 1 83 ? 9.078 -2.627 -14.480 1.00 95.69 83 ARG A C 1
ATOM 638 O O . ARG A 1 83 ? 8.514 -3.685 -14.749 1.00 95.69 83 ARG A O 1
ATOM 645 N N . VAL A 1 84 ? 9.918 -2.496 -13.461 1.00 97.44 84 VAL A N 1
ATOM 646 C CA . VAL A 1 84 ? 10.327 -3.556 -12.536 1.00 97.44 84 VAL A CA 1
ATOM 647 C C . VAL A 1 84 ? 9.949 -3.157 -11.112 1.00 97.44 84 VAL A C 1
ATOM 649 O O . VAL A 1 84 ? 10.016 -1.984 -10.743 1.00 97.44 84 VAL A O 1
ATOM 652 N N . THR A 1 85 ? 9.561 -4.139 -10.300 1.00 97.44 85 THR A N 1
ATOM 653 C CA . THR A 1 85 ? 9.367 -3.961 -8.860 1.00 97.44 85 THR A CA 1
ATOM 654 C C . THR A 1 85 ? 10.292 -4.875 -8.070 1.00 97.44 85 THR A C 1
ATOM 656 O O . THR A 1 85 ? 10.477 -6.046 -8.405 1.00 97.44 85 THR A O 1
ATOM 659 N N . THR A 1 86 ? 10.893 -4.344 -7.008 1.00 98.00 86 THR A N 1
ATOM 660 C CA . THR A 1 86 ? 11.765 -5.108 -6.108 1.00 98.00 86 THR A CA 1
ATOM 661 C C . THR A 1 86 ? 11.344 -4.902 -4.663 1.00 98.00 86 THR A C 1
ATOM 663 O O . THR A 1 86 ? 10.928 -3.815 -4.268 1.00 98.00 86 THR A O 1
ATOM 666 N N . ALA A 1 87 ? 11.417 -5.962 -3.857 1.00 97.00 87 ALA A N 1
ATOM 667 C CA . ALA A 1 87 ? 11.101 -5.866 -2.438 1.00 97.00 87 ALA A CA 1
ATOM 668 C C . ALA A 1 87 ? 12.031 -4.846 -1.768 1.00 97.00 87 ALA A C 1
ATOM 670 O O . ALA A 1 87 ? 13.253 -4.972 -1.855 1.00 97.00 87 ALA A O 1
ATOM 671 N N . GLN A 1 88 ? 11.446 -3.846 -1.111 1.00 96.19 88 GLN A N 1
ATOM 672 C CA . GLN A 1 88 ? 12.192 -2.784 -0.443 1.00 96.19 88 GLN A CA 1
ATOM 673 C C . GLN A 1 88 ? 12.059 -2.892 1.074 1.00 96.19 88 GLN A C 1
ATOM 675 O O . GLN A 1 88 ? 13.054 -2.804 1.787 1.00 96.19 88 GLN A O 1
ATOM 680 N N . ASP A 1 89 ? 10.836 -3.072 1.573 1.00 96.44 89 ASP A N 1
ATOM 681 C CA . ASP A 1 89 ? 10.572 -3.103 3.008 1.00 96.44 89 ASP A CA 1
ATOM 682 C C . ASP A 1 89 ? 9.331 -3.940 3.328 1.00 96.44 89 ASP A C 1
ATOM 684 O O . ASP A 1 89 ? 8.394 -4.055 2.536 1.00 96.44 89 ASP A O 1
ATOM 688 N N . THR A 1 90 ? 9.311 -4.545 4.508 1.00 97.38 90 THR A N 1
ATOM 689 C CA . THR A 1 90 ? 8.143 -5.255 5.030 1.00 97.38 90 THR A CA 1
ATOM 690 C C . THR A 1 90 ? 8.081 -5.056 6.531 1.00 97.38 90 THR A C 1
ATOM 692 O O . THR A 1 90 ? 9.017 -5.386 7.259 1.00 97.38 90 THR A O 1
ATOM 695 N N . LYS A 1 91 ? 6.963 -4.506 7.004 1.00 95.94 91 LYS A N 1
ATOM 696 C CA . LYS A 1 91 ? 6.776 -4.106 8.397 1.00 95.94 91 LYS A CA 1
ATOM 697 C C . LYS A 1 91 ? 5.431 -4.567 8.921 1.00 95.94 91 LYS A C 1
ATOM 699 O O . LYS A 1 91 ? 4.407 -4.439 8.256 1.00 95.94 91 LYS A O 1
ATOM 704 N N . THR A 1 92 ? 5.439 -5.013 10.170 1.00 97.12 92 THR A N 1
ATOM 705 C CA . THR A 1 92 ? 4.222 -5.275 10.934 1.00 97.12 92 THR A CA 1
ATOM 706 C C . THR A 1 92 ? 3.972 -4.113 11.882 1.00 97.12 92 THR A C 1
ATOM 708 O O . THR A 1 92 ? 4.797 -3.807 12.742 1.00 97.12 92 THR A O 1
ATOM 711 N N . ILE A 1 93 ? 2.820 -3.473 11.737 1.00 95.69 93 ILE A N 1
ATOM 712 C CA . ILE A 1 93 ? 2.397 -2.334 12.545 1.00 95.69 93 ILE A CA 1
ATOM 713 C C . ILE A 1 93 ? 1.429 -2.843 13.603 1.00 95.69 93 ILE A C 1
ATOM 715 O O . ILE A 1 93 ? 0.420 -3.457 13.270 1.00 95.69 93 ILE A O 1
ATOM 719 N N . ASN A 1 94 ? 1.729 -2.586 14.876 1.00 95.25 94 ASN A N 1
ATOM 720 C CA . ASN A 1 94 ? 0.843 -2.933 15.982 1.00 95.25 94 ASN A CA 1
ATOM 721 C C . ASN A 1 94 ? -0.114 -1.769 16.270 1.00 95.25 94 ASN A C 1
ATOM 723 O O . ASN A 1 94 ? 0.307 -0.717 16.748 1.00 95.25 94 ASN A O 1
ATOM 727 N N . ILE A 1 95 ? -1.394 -1.976 15.972 1.00 92.44 95 ILE A N 1
ATOM 728 C CA . ILE A 1 95 ? -2.436 -0.949 16.032 1.00 92.44 95 ILE A CA 1
ATOM 729 C C . ILE A 1 95 ? -2.792 -0.603 17.479 1.00 92.44 95 ILE A C 1
ATOM 731 O O . ILE A 1 95 ? -2.976 0.566 17.807 1.00 92.44 95 ILE A O 1
ATOM 735 N N . GLU A 1 96 ? -2.814 -1.594 18.367 1.00 88.38 96 GLU A N 1
ATOM 736 C CA . GLU A 1 96 ? -3.098 -1.387 19.789 1.00 88.38 96 GLU A CA 1
ATOM 737 C C . GLU A 1 96 ? -2.097 -0.396 20.406 1.00 88.38 96 GLU A C 1
ATOM 739 O O . GLU A 1 96 ? -2.490 0.571 21.061 1.00 88.38 96 GLU A O 1
ATOM 744 N N . LYS A 1 97 ? -0.804 -0.538 20.084 1.00 89.38 97 LYS A N 1
ATOM 745 C CA . LYS A 1 97 ? 0.234 0.411 20.518 1.00 89.38 97 LYS A CA 1
ATOM 746 C C . LYS A 1 97 ? 0.024 1.830 19.975 1.00 89.38 97 LYS A C 1
ATOM 748 O O . LYS A 1 97 ? 0.315 2.784 20.688 1.00 89.38 97 LYS A O 1
ATOM 753 N N . LEU A 1 98 ? -0.491 1.980 18.753 1.00 86.44 98 LEU A N 1
ATOM 754 C CA . LEU A 1 98 ? -0.771 3.293 18.152 1.00 86.44 98 LEU A CA 1
ATOM 755 C C . LEU A 1 98 ? -1.941 4.013 18.832 1.00 86.44 98 LEU A C 1
ATOM 757 O O . LEU A 1 98 ? -1.937 5.239 18.926 1.00 86.44 98 LEU A O 1
ATOM 761 N N . THR A 1 99 ? -2.929 3.264 19.327 1.00 81.19 99 THR A N 1
ATOM 762 C CA . THR A 1 99 ? -4.075 3.841 20.051 1.00 81.19 99 THR A CA 1
ATOM 763 C C . THR A 1 99 ? -3.737 4.287 21.471 1.00 81.19 99 THR A C 1
ATOM 765 O O . THR A 1 99 ? -4.398 5.176 21.989 1.00 81.19 99 THR A O 1
ATOM 768 N N . LEU A 1 100 ? -2.711 3.700 22.094 1.00 73.44 100 LEU A N 1
ATOM 769 C CA . LEU A 1 100 ? -2.271 4.045 23.453 1.00 73.44 100 LEU A CA 1
ATOM 770 C C . LEU A 1 100 ? -1.300 5.236 23.496 1.00 73.44 100 LEU A C 1
ATOM 772 O O . LEU A 1 100 ? -1.079 5.803 24.562 1.00 73.44 100 LEU A O 1
ATOM 776 N N . ALA A 1 101 ? -0.697 5.586 22.358 1.00 63.62 101 ALA A N 1
ATOM 777 C CA . ALA A 1 101 ? 0.239 6.704 22.229 1.00 63.62 101 ALA A CA 1
ATOM 778 C C . ALA A 1 101 ? -0.441 8.043 21.867 1.00 63.62 101 ALA A C 1
ATOM 780 O O . ALA A 1 101 ? 0.248 9.058 21.781 1.00 63.62 101 ALA A O 1
ATOM 781 N N . ASN A 1 102 ? -1.760 8.037 21.639 1.00 54.16 102 ASN A N 1
ATOM 782 C CA . ASN A 1 102 ? -2.582 9.158 21.159 1.00 54.16 102 ASN A CA 1
ATOM 783 C C . ASN A 1 102 ? -3.728 9.494 22.117 1.00 54.16 102 ASN A C 1
ATOM 785 O O . ASN A 1 102 ? -4.314 10.587 21.926 1.00 54.16 102 ASN A O 1
#

Secondary structure (DSSP, 8-state):
----GGGEEEEEEEEEEEETTEEEEEEEEEEEETTEEEEEEEEEEEEETTEEEEEEEEEEE-TTSSEEEEEEEEEE-BTTT-SEEEEEEEEEEEHHHHHH--

Radius of gyration: 16.53 Å; chains: 1; bounding box: 30×26×50 Å

Organism: NCBI:txid1606542

Foldseek 3Di:
DDDDLVQKDKDKDKDWDDDPFKIKIKIKIFIDGNNHTLDMDMWMKMAGQFAIWTKDWDWDADPSRQKIWIWMWTWTTGPVGHIDTHGDDIDIDGVVVSVVVD

pLDDT: mean 94.06, std 7.12, range [54.16, 98.44]

Seque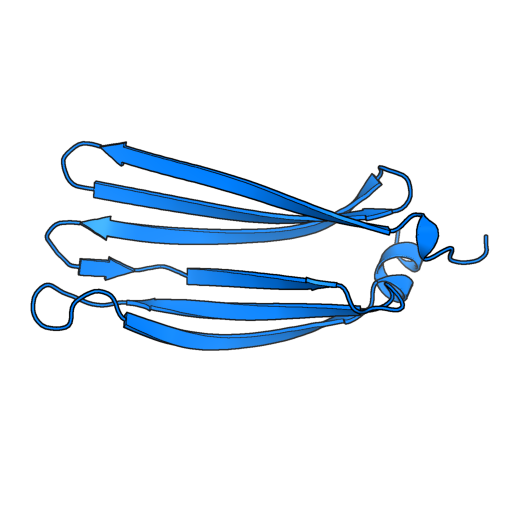nce (102 aa):
MAFDPALIELKWENHSENDEGDFDSYRTSIITYNSKEIWRHSTSSHSNIGGAWGSEHTAVLSADKKLVLLTVVAVSGDVSTGRVTTAQDTKTINIEKLTLAN